Protein AF-A0AAP8N7U4-F1 (afdb_monomer_lite)

Foldseek 3Di:
DVLLLVLLVVLLVLLVVLLDPPDDQVSLVVSLVSLQVSLVVQQCCQQVDDDPPHRAAQAPCQVVFDKDQPDPDPPNIDGHGAGHRHCVSLQQHCVSAGSRHNVRSVSNNVSSVSSSVVVVVRVVVVVVVVD

Secondary structure (DSSP, 8-state):
-HHHHHHHHHHHHHHHHHT-TT--HHHHHHHHHHHHHHHHHHHHHHHH-EETTEESSSSHHHHS-EEEE-SSSTT-EEEEP----SHHHHT-STTT---SSHHHHHHHHHHHHHHHHHHHHHHHHHHHHH-

Structure (mmCIF, N/CA/C/O backbone):
data_AF-A0AAP8N7U4-F1
#
_entry.id   AF-A0AAP8N7U4-F1
#
loop_
_atom_site.group_PDB
_atom_site.id
_atom_site.type_symbol
_atom_site.label_atom_id
_atom_site.label_alt_id
_atom_site.label_comp_id
_atom_site.label_asym_id
_atom_site.label_entity_id
_atom_site.label_seq_id
_atom_site.pdbx_PDB_ins_code
_atom_site.Cartn_x
_atom_site.Cartn_y
_atom_site.Cartn_z
_atom_site.occupancy
_atom_site.B_iso_or_equiv
_atom_site.auth_seq_id
_atom_site.auth_comp_id
_atom_site.auth_asym_id
_atom_site.auth_atom_id
_atom_site.pdbx_PDB_model_num
ATOM 1 N N . LEU A 1 1 ? -6.052 6.215 4.551 1.00 89.06 1 LEU A N 1
ATOM 2 C CA . LEU A 1 1 ? -6.292 5.241 3.456 1.00 89.06 1 LEU A CA 1
ATOM 3 C C . LEU A 1 1 ? -6.605 5.880 2.105 1.00 89.06 1 LEU A C 1
ATOM 5 O O . LEU A 1 1 ? -6.191 5.303 1.112 1.00 89.06 1 LEU A O 1
ATOM 9 N N . ASN A 1 2 ? -7.302 7.026 2.024 1.00 92.50 2 ASN A N 1
ATOM 10 C CA . ASN A 1 2 ? -7.460 7.731 0.737 1.00 92.50 2 ASN A CA 1
ATOM 11 C C . ASN A 1 2 ? -6.094 8.122 0.148 1.00 92.50 2 ASN A C 1
ATOM 13 O O . ASN A 1 2 ? -5.807 7.743 -0.978 1.00 92.50 2 ASN A O 1
ATOM 17 N N . GLU A 1 3 ? -5.226 8.748 0.949 1.00 92.62 3 GLU A N 1
ATOM 18 C CA . GLU A 1 3 ? -3.849 9.085 0.544 1.00 92.62 3 GLU A CA 1
ATOM 19 C C . GLU A 1 3 ? -3.043 7.854 0.105 1.00 92.62 3 GLU A C 1
ATOM 21 O O . GLU A 1 3 ? -2.465 7.842 -0.974 1.00 92.62 3 GLU A O 1
ATOM 26 N N . THR A 1 4 ? -3.078 6.765 0.886 1.00 93.88 4 THR A N 1
ATOM 27 C CA . THR A 1 4 ? -2.439 5.489 0.517 1.00 93.88 4 THR A CA 1
ATOM 28 C C . THR A 1 4 ? -2.933 4.978 -0.836 1.00 93.88 4 THR A C 1
ATOM 30 O O . THR A 1 4 ? -2.131 4.555 -1.659 1.00 93.88 4 THR A O 1
ATOM 33 N N . HIS A 1 5 ? -4.243 5.035 -1.091 1.00 94.81 5 HIS A N 1
ATOM 34 C CA . HIS A 1 5 ? -4.814 4.621 -2.369 1.00 94.81 5 HIS A CA 1
ATOM 35 C C . HIS A 1 5 ? -4.320 5.508 -3.520 1.00 94.81 5 HIS A C 1
ATOM 37 O O . HIS A 1 5 ? -3.879 4.977 -4.533 1.00 94.81 5 HIS A O 1
ATOM 43 N N . SER A 1 6 ? -4.336 6.834 -3.358 1.00 96.69 6 SER A N 1
ATOM 44 C CA . SER A 1 6 ? -3.831 7.779 -4.364 1.00 96.69 6 SER A CA 1
ATOM 45 C C . SER A 1 6 ? -2.344 7.563 -4.667 1.00 96.69 6 SER A C 1
ATOM 47 O O . SER A 1 6 ? -1.961 7.507 -5.835 1.00 96.69 6 SER A O 1
ATOM 49 N N . ASN A 1 7 ? -1.517 7.353 -3.638 1.00 96.31 7 ASN A N 1
ATOM 50 C CA . ASN A 1 7 ? -0.093 7.060 -3.808 1.00 96.31 7 ASN A CA 1
ATOM 51 C C . ASN A 1 7 ? 0.129 5.747 -4.565 1.00 96.31 7 ASN A C 1
ATOM 53 O O . ASN A 1 7 ? 0.949 5.707 -5.475 1.00 96.31 7 ASN A O 1
ATOM 57 N N . LEU A 1 8 ? -0.636 4.693 -4.261 1.00 96.56 8 LEU A N 1
ATOM 58 C CA . LEU A 1 8 ? -0.539 3.423 -4.988 1.00 96.56 8 LEU A CA 1
ATOM 59 C C . LEU A 1 8 ? -0.969 3.550 -6.455 1.00 96.56 8 LEU A C 1
ATOM 61 O O . LEU A 1 8 ? -0.347 2.939 -7.322 1.00 96.56 8 LEU A O 1
ATOM 65 N N . GLN A 1 9 ? -1.991 4.358 -6.753 1.00 97.38 9 GLN A N 1
ATOM 66 C CA . GLN A 1 9 ? -2.370 4.652 -8.139 1.00 97.38 9 GLN A CA 1
ATOM 67 C C . GLN A 1 9 ? -1.236 5.374 -8.873 1.00 97.38 9 GLN A C 1
ATOM 69 O O . GLN A 1 9 ? -0.878 4.986 -9.983 1.00 97.38 9 GLN A O 1
ATOM 74 N N . ARG A 1 10 ? -0.590 6.353 -8.230 1.00 97.44 10 ARG A N 1
ATOM 75 C CA . ARG A 1 10 ? 0.58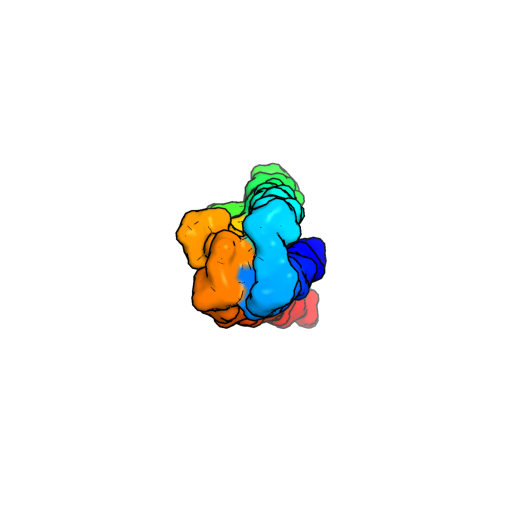0 7.027 -8.803 1.00 97.44 10 ARG A CA 1
ATOM 76 C C . ARG A 1 10 ? 1.758 6.069 -9.008 1.00 97.44 10 ARG A C 1
ATOM 78 O O . ARG A 1 10 ? 2.377 6.073 -10.067 1.00 97.44 10 ARG A O 1
ATOM 85 N N . MET A 1 11 ? 2.036 5.194 -8.043 1.00 96.69 11 MET A N 1
ATOM 86 C CA . MET A 1 11 ? 3.056 4.145 -8.171 1.00 96.69 11 MET A CA 1
ATOM 87 C C . MET A 1 11 ? 2.753 3.203 -9.346 1.00 96.69 11 MET A C 1
ATOM 89 O O . MET A 1 11 ? 3.663 2.803 -10.070 1.00 96.69 11 MET A O 1
ATOM 93 N N . ARG A 1 12 ? 1.474 2.887 -9.586 1.00 96.75 12 ARG A N 1
ATOM 94 C CA . ARG A 1 12 ? 1.027 2.106 -10.746 1.00 96.75 12 ARG A CA 1
ATOM 95 C C . ARG A 1 12 ? 1.268 2.840 -12.060 1.00 96.75 12 ARG A C 1
ATOM 97 O O . ARG A 1 12 ? 1.735 2.219 -13.011 1.00 96.75 12 ARG A O 1
ATOM 104 N N . GLU A 1 13 ? 0.995 4.141 -12.124 1.00 95.50 13 GLU A N 1
ATOM 105 C CA . GLU A 1 13 ? 1.325 4.957 -13.300 1.00 95.50 13 GLU A CA 1
ATOM 106 C C . GLU A 1 13 ? 2.825 4.920 -13.604 1.00 95.50 13 GLU A C 1
ATOM 108 O O . GLU A 1 13 ? 3.208 4.740 -14.758 1.00 95.50 13 GLU A O 1
ATOM 113 N N . LEU A 1 14 ? 3.674 5.020 -12.579 1.00 95.19 14 LEU A N 1
ATOM 114 C CA . LEU A 1 14 ? 5.127 4.909 -12.721 1.00 95.19 14 LEU A CA 1
ATOM 115 C C . LEU A 1 14 ? 5.562 3.523 -13.203 1.00 95.19 14 LEU A C 1
ATOM 117 O O . LEU A 1 14 ? 6.434 3.423 -14.062 1.00 95.19 14 LEU A O 1
ATOM 121 N N . ALA A 1 15 ? 4.933 2.454 -12.711 1.00 94.25 15 ALA A N 1
ATOM 122 C CA . ALA A 1 15 ? 5.202 1.102 -13.191 1.00 94.25 15 ALA A CA 1
ATOM 123 C C . ALA A 1 15 ? 4.810 0.928 -14.668 1.00 94.25 15 ALA A C 1
ATOM 125 O O . ALA A 1 15 ? 5.577 0.364 -15.444 1.00 94.25 15 ALA A O 1
ATOM 126 N N . VAL A 1 16 ? 3.668 1.484 -15.090 1.00 94.50 16 VAL A N 1
ATOM 127 C CA . VAL A 1 16 ? 3.260 1.518 -16.506 1.00 94.50 16 VAL A CA 1
ATOM 128 C C . VAL A 1 16 ? 4.247 2.333 -17.342 1.00 94.50 16 VAL A C 1
ATOM 130 O O . VAL A 1 16 ? 4.642 1.891 -18.418 1.00 94.50 16 VAL A O 1
ATOM 133 N N . GLN A 1 17 ? 4.693 3.490 -16.848 1.00 92.25 17 GLN A N 1
ATOM 134 C CA . GLN A 1 17 ? 5.710 4.290 -17.528 1.00 92.25 17 GLN A CA 1
ATOM 135 C C . GLN A 1 17 ? 7.009 3.501 -17.675 1.00 92.25 17 GLN A C 1
ATOM 137 O O . GLN A 1 17 ? 7.521 3.419 -18.785 1.00 92.25 17 GLN A O 1
ATOM 142 N N . GLY A 1 18 ? 7.497 2.861 -16.609 1.00 90.25 18 GLY A N 1
ATOM 143 C CA . GLY A 1 18 ? 8.700 2.026 -16.615 1.00 90.25 18 GLY A CA 1
ATOM 144 C C . GLY A 1 18 ? 8.575 0.768 -17.481 1.00 90.25 18 GLY A C 1
ATOM 145 O O . GLY A 1 18 ? 9.581 0.256 -17.970 1.00 90.25 18 GLY A O 1
ATOM 146 N N . ALA A 1 19 ? 7.362 0.284 -17.739 1.00 92.31 19 ALA A N 1
ATOM 147 C CA . ALA A 1 19 ? 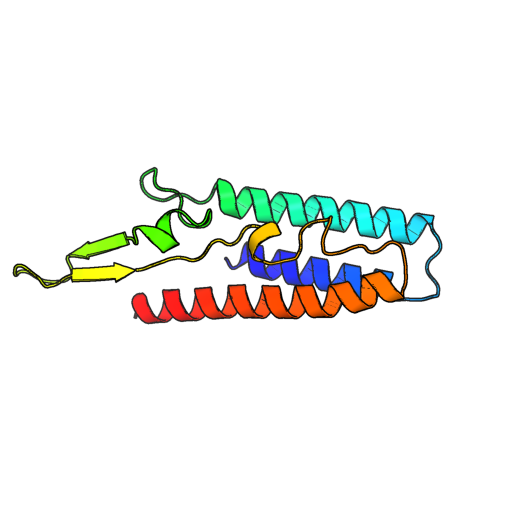7.117 -0.833 -18.646 1.00 92.31 19 ALA A CA 1
ATOM 148 C C . ALA A 1 19 ? 7.238 -0.447 -20.133 1.00 92.31 19 ALA A C 1
ATOM 150 O O . ALA A 1 19 ? 7.214 -1.327 -20.981 1.00 92.31 19 ALA A O 1
ATOM 151 N N . ASN A 1 20 ? 7.418 0.830 -20.485 1.00 88.38 20 ASN A N 1
ATOM 152 C CA . ASN A 1 20 ? 7.649 1.212 -21.879 1.00 88.38 20 ASN A CA 1
ATOM 153 C C . ASN A 1 20 ? 9.100 0.930 -22.316 1.00 88.38 20 ASN A C 1
ATOM 155 O O . ASN A 1 20 ? 10.062 1.296 -21.631 1.00 88.38 20 ASN A O 1
ATOM 159 N N . ASP A 1 21 ? 9.265 0.324 -23.496 1.00 79.62 21 ASP A N 1
ATOM 160 C CA . ASP A 1 21 ? 10.576 -0.041 -24.066 1.00 79.62 21 ASP A CA 1
ATOM 161 C C . ASP A 1 21 ? 11.379 1.146 -24.614 1.00 79.62 21 ASP A C 1
ATOM 163 O O . ASP A 1 21 ? 12.574 1.023 -24.866 1.00 79.62 21 ASP A O 1
ATOM 167 N N . THR A 1 22 ? 10.753 2.313 -24.769 1.00 83.62 22 THR A N 1
ATOM 168 C CA . THR A 1 22 ? 11.415 3.538 -25.241 1.00 83.62 22 THR A CA 1
ATOM 169 C C . THR A 1 22 ? 12.243 4.239 -24.167 1.00 83.62 22 THR A C 1
ATOM 171 O O . THR A 1 22 ? 12.990 5.158 -24.491 1.00 83.62 22 THR A O 1
ATOM 174 N N . ASN A 1 23 ? 12.101 3.846 -22.898 1.00 82.44 23 ASN A N 1
ATOM 175 C CA . ASN A 1 23 ? 12.829 4.467 -21.797 1.00 82.44 23 ASN A CA 1
ATOM 176 C C . ASN A 1 23 ? 14.301 4.071 -21.812 1.00 82.44 23 ASN A C 1
ATOM 178 O O . ASN A 1 23 ? 14.634 2.881 -21.849 1.00 82.44 23 ASN A O 1
ATOM 182 N N . VAL A 1 24 ? 15.177 5.058 -21.656 1.00 85.12 24 VAL A N 1
ATOM 183 C CA . VAL A 1 24 ? 16.595 4.802 -21.401 1.00 85.12 24 VAL A CA 1
ATOM 184 C C . VAL A 1 24 ? 16.845 4.576 -19.905 1.00 85.12 24 VAL A C 1
ATOM 186 O O . VAL A 1 24 ? 15.979 4.805 -19.059 1.00 85.12 24 VAL A O 1
ATOM 189 N N . ALA A 1 25 ? 18.046 4.113 -19.545 1.00 84.31 25 ALA A N 1
ATOM 190 C CA . ALA A 1 25 ? 18.391 3.786 -18.156 1.00 84.31 25 ALA A CA 1
ATOM 191 C C . ALA A 1 25 ? 18.190 4.965 -17.181 1.00 84.31 25 ALA A C 1
ATOM 193 O O . ALA A 1 25 ? 17.753 4.768 -16.045 1.00 84.31 25 ALA A O 1
ATOM 194 N N . ASN A 1 26 ? 18.457 6.193 -17.634 1.00 87.88 26 ASN A N 1
ATOM 195 C CA . ASN A 1 26 ? 18.246 7.399 -16.833 1.00 87.88 26 ASN A CA 1
ATOM 196 C C . ASN A 1 26 ? 16.761 7.628 -16.511 1.00 87.88 26 ASN A C 1
ATOM 198 O O . ASN A 1 26 ? 16.440 7.943 -15.367 1.00 87.88 26 ASN A O 1
ATOM 202 N N . ASP A 1 27 ? 15.858 7.397 -17.469 1.00 90.62 27 ASP A N 1
ATOM 203 C CA . ASP A 1 27 ? 14.412 7.561 -17.265 1.00 90.62 27 ASP A CA 1
ATOM 204 C C . ASP A 1 27 ? 13.903 6.549 -16.235 1.00 90.62 27 ASP A C 1
ATOM 206 O O . ASP A 1 27 ? 13.214 6.903 -15.281 1.00 90.62 27 ASP A O 1
ATOM 210 N N . ARG A 1 28 ? 14.331 5.286 -16.364 1.00 88.75 28 ARG A N 1
ATOM 211 C CA . ARG A 1 28 ? 13.994 4.219 -15.408 1.00 88.75 28 ARG A CA 1
ATOM 212 C C . ARG A 1 28 ? 14.527 4.505 -14.006 1.00 88.75 28 ARG A C 1
ATOM 214 O O . ARG A 1 28 ? 13.879 4.160 -13.020 1.00 88.75 28 ARG A O 1
ATOM 221 N N . THR A 1 29 ? 15.677 5.169 -13.909 1.00 91.44 29 THR A N 1
ATOM 222 C CA . THR A 1 29 ? 16.255 5.591 -12.626 1.00 91.44 29 THR A CA 1
ATOM 223 C C . THR A 1 29 ? 15.415 6.695 -11.988 1.00 91.44 29 THR A C 1
ATOM 225 O O . THR A 1 29 ? 15.074 6.592 -10.814 1.00 91.44 29 THR A O 1
ATOM 228 N N . ALA A 1 30 ? 15.011 7.712 -12.755 1.00 93.25 30 ALA A N 1
ATOM 229 C CA . ALA A 1 30 ? 14.131 8.773 -12.263 1.00 93.25 30 ALA A CA 1
ATOM 230 C C . ALA A 1 30 ? 12.771 8.221 -11.796 1.00 93.25 30 ALA A C 1
ATOM 232 O O . ALA A 1 30 ? 12.324 8.542 -10.697 1.00 93.25 30 ALA A O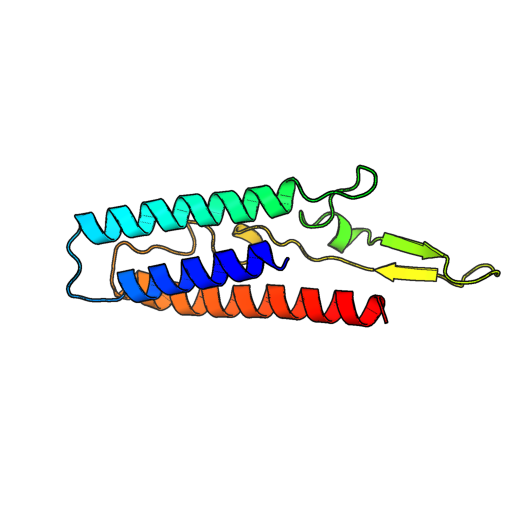 1
ATOM 233 N N . ILE A 1 31 ? 12.174 7.318 -12.580 1.00 93.75 31 ILE A N 1
ATOM 234 C CA . ILE A 1 31 ? 10.933 6.609 -12.236 1.00 93.75 31 ILE A CA 1
ATOM 235 C C . ILE A 1 31 ? 11.100 5.799 -10.940 1.00 93.75 31 ILE A C 1
ATOM 237 O O . ILE A 1 31 ? 10.242 5.846 -10.061 1.00 93.75 31 ILE A O 1
ATOM 241 N N . THR A 1 32 ? 12.213 5.073 -10.794 1.00 92.88 32 THR A N 1
ATOM 242 C CA . THR A 1 32 ? 12.496 4.271 -9.589 1.00 92.88 32 THR A CA 1
ATOM 243 C C . THR A 1 32 ? 12.700 5.151 -8.353 1.00 92.88 32 THR A C 1
ATOM 245 O O . THR A 1 32 ? 12.264 4.787 -7.258 1.00 92.88 32 THR A O 1
ATOM 248 N N . ASN A 1 33 ? 13.317 6.323 -8.511 1.00 94.88 33 ASN A N 1
ATOM 249 C CA . ASN A 1 33 ? 13.475 7.284 -7.422 1.00 94.88 33 ASN A CA 1
ATOM 250 C C . ASN A 1 33 ? 12.112 7.823 -6.967 1.00 94.88 33 ASN A C 1
ATOM 252 O O . ASN A 1 33 ? 11.816 7.775 -5.777 1.00 94.88 33 ASN A O 1
ATOM 256 N N . GLU A 1 34 ? 11.248 8.246 -7.898 1.00 95.88 34 GLU A N 1
ATOM 257 C CA . GLU A 1 34 ? 9.888 8.698 -7.558 1.00 95.88 34 GLU A CA 1
ATOM 258 C C . GLU A 1 34 ? 9.079 7.575 -6.885 1.00 95.88 34 GLU A C 1
ATOM 260 O O . GLU A 1 34 ? 8.427 7.801 -5.867 1.00 95.88 34 GLU A O 1
ATOM 265 N N . TYR A 1 35 ? 9.187 6.338 -7.381 1.00 96.12 35 TYR A N 1
ATOM 266 C CA . TYR A 1 35 ? 8.559 5.171 -6.755 1.00 96.12 35 TYR A CA 1
ATOM 267 C C . TYR A 1 35 ? 9.029 4.959 -5.307 1.00 96.12 35 TYR A C 1
ATOM 269 O O . TYR A 1 35 ? 8.222 4.656 -4.429 1.00 96.12 35 TYR A O 1
ATOM 277 N N . THR A 1 36 ? 10.326 5.131 -5.045 1.00 95.88 36 THR A N 1
ATOM 278 C CA . THR A 1 36 ? 10.918 4.953 -3.709 1.00 95.88 36 THR A CA 1
ATOM 279 C C . THR A 1 36 ? 10.416 6.006 -2.719 1.00 95.88 36 THR A C 1
ATOM 281 O O . THR A 1 36 ? 10.117 5.673 -1.569 1.00 95.88 36 THR A O 1
ATOM 284 N N . GLU A 1 37 ? 10.259 7.254 -3.162 1.00 96.69 37 GLU A N 1
ATOM 285 C CA . GLU A 1 37 ? 9.668 8.320 -2.345 1.00 96.69 37 GLU A CA 1
ATOM 286 C C . GLU A 1 37 ? 8.195 8.028 -2.031 1.00 96.69 37 GLU A C 1
ATOM 288 O O . GLU A 1 37 ? 7.770 8.128 -0.880 1.00 96.69 37 GLU A O 1
ATOM 293 N N . LEU A 1 38 ? 7.418 7.567 -3.018 1.00 96.88 38 LEU A N 1
ATOM 294 C CA . LEU A 1 38 ? 6.016 7.193 -2.805 1.00 96.88 38 LEU A CA 1
ATOM 295 C C . LEU A 1 38 ? 5.868 5.993 -1.863 1.00 96.88 38 LEU A C 1
ATOM 297 O O . LEU A 1 38 ? 5.009 6.009 -0.980 1.00 96.88 38 LEU A O 1
ATOM 301 N N . ALA A 1 39 ? 6.717 4.972 -1.998 1.00 95.81 39 ALA A N 1
ATOM 302 C CA . ALA A 1 39 ? 6.747 3.841 -1.072 1.00 95.81 39 ALA A CA 1
ATOM 303 C C . ALA A 1 39 ? 7.100 4.295 0.356 1.00 95.81 39 ALA A C 1
ATOM 305 O O . ALA A 1 39 ? 6.471 3.858 1.323 1.00 95.81 39 ALA A O 1
ATOM 306 N N . SER A 1 40 ? 8.055 5.219 0.494 1.00 96.44 40 SER A N 1
ATOM 307 C CA . SER A 1 40 ? 8.416 5.815 1.785 1.00 96.44 40 SER A CA 1
ATOM 308 C C . SER A 1 40 ? 7.260 6.609 2.389 1.00 96.44 40 SER A C 1
ATOM 310 O O . SER A 1 40 ? 7.004 6.498 3.588 1.00 96.44 40 SER A O 1
ATOM 312 N N . GLU A 1 41 ? 6.505 7.340 1.572 1.00 96.50 41 GLU A N 1
ATOM 313 C CA . GLU A 1 41 ? 5.326 8.079 2.017 1.00 96.50 41 GLU A CA 1
ATOM 314 C C . GLU A 1 41 ? 4.185 7.144 2.449 1.00 96.50 41 GLU A C 1
ATOM 316 O O . GLU A 1 41 ? 3.565 7.359 3.491 1.00 96.50 41 GLU A O 1
ATOM 321 N N . VAL A 1 42 ? 3.943 6.049 1.719 1.00 96.44 42 VAL A N 1
ATOM 322 C CA . VAL A 1 42 ? 2.994 5.001 2.138 1.00 96.44 42 VAL A CA 1
ATOM 323 C C . VAL A 1 42 ? 3.403 4.408 3.487 1.00 96.44 42 VAL A C 1
ATOM 325 O O . VAL A 1 42 ? 2.562 4.280 4.382 1.00 96.44 42 VAL A O 1
ATOM 328 N N . ASN A 1 43 ? 4.692 4.115 3.676 1.00 96.44 43 ASN A N 1
ATOM 329 C CA . ASN A 1 43 ? 5.208 3.646 4.959 1.00 96.44 43 ASN A CA 1
ATOM 330 C C . ASN A 1 43 ? 5.021 4.695 6.065 1.00 96.44 43 ASN A C 1
ATOM 332 O O . ASN A 1 43 ? 4.548 4.372 7.152 1.00 96.44 43 ASN A O 1
ATOM 336 N N . ARG A 1 44 ? 5.320 5.969 5.788 1.00 96.50 44 ARG A N 1
ATOM 337 C CA . ARG A 1 44 ? 5.127 7.066 6.742 1.00 96.50 44 ARG A CA 1
ATOM 338 C C . ARG A 1 44 ? 3.668 7.163 7.181 1.00 96.50 44 ARG A C 1
ATOM 340 O O . ARG A 1 44 ? 3.410 7.235 8.380 1.00 96.50 44 ARG A O 1
ATOM 347 N N . ILE A 1 45 ? 2.718 7.114 6.246 1.00 96.06 45 ILE A N 1
ATOM 348 C CA . ILE A 1 45 ? 1.281 7.125 6.552 1.00 96.06 45 ILE A CA 1
ATOM 349 C C . ILE A 1 45 ? 0.918 5.929 7.437 1.00 96.06 45 ILE A C 1
ATOM 351 O O . ILE A 1 45 ? 0.229 6.114 8.440 1.00 96.06 45 ILE A O 1
ATOM 355 N N . SER A 1 46 ? 1.398 4.729 7.106 1.00 95.88 46 SER A N 1
ATOM 356 C CA . SER A 1 46 ? 1.143 3.520 7.896 1.00 95.88 46 SER A CA 1
ATOM 357 C C . SER A 1 46 ? 1.618 3.671 9.350 1.00 95.88 46 SER A C 1
ATOM 359 O O . SER A 1 46 ? 0.844 3.498 10.292 1.00 95.88 46 SER A O 1
ATOM 361 N N . GLN A 1 47 ? 2.862 4.120 9.534 1.00 95.19 47 GLN A N 1
ATOM 362 C CA . GLN A 1 47 ? 3.513 4.207 10.844 1.00 95.19 47 GLN A CA 1
ATOM 363 C C . GLN A 1 47 ? 3.076 5.425 11.679 1.00 95.19 47 GLN A C 1
ATOM 365 O O . GLN A 1 47 ? 3.162 5.412 12.910 1.00 95.19 47 GLN A O 1
ATOM 370 N N . GLN A 1 48 ? 2.648 6.515 11.039 1.00 95.50 48 GLN A N 1
ATOM 371 C CA . GLN A 1 48 ? 2.303 7.763 11.730 1.00 95.50 48 GLN A CA 1
ATOM 372 C C . GLN A 1 48 ? 0.803 7.938 11.964 1.00 95.50 48 GLN A C 1
ATOM 374 O O . GLN A 1 48 ? 0.432 8.752 12.805 1.00 95.50 48 GLN A O 1
ATOM 379 N N . THR A 1 49 ? -0.061 7.177 11.285 1.00 96.0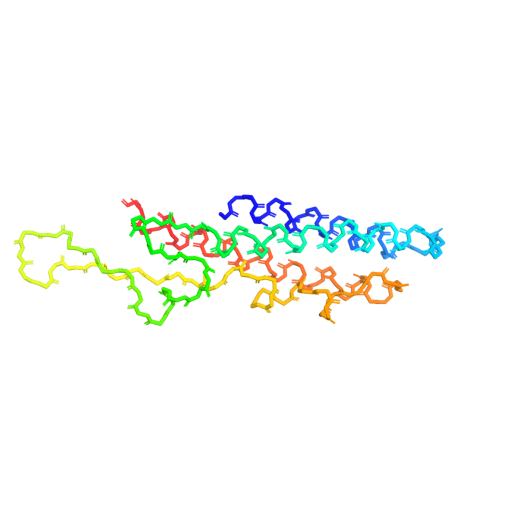0 49 THR A N 1
ATOM 380 C CA . THR A 1 49 ? -1.508 7.269 11.519 1.00 96.00 49 THR A CA 1
ATOM 381 C C . THR A 1 49 ? -1.860 6.707 12.893 1.00 96.00 49 THR A C 1
ATOM 383 O O . THR A 1 49 ? -1.762 5.502 13.140 1.00 96.00 49 THR A O 1
ATOM 386 N N . GLU A 1 50 ? -2.319 7.589 13.775 1.00 94.81 50 GLU A N 1
ATOM 387 C CA . GLU A 1 50 ? -2.722 7.244 15.131 1.00 94.81 50 GLU A CA 1
ATOM 388 C C . GLU A 1 50 ? -4.013 7.943 15.547 1.00 94.81 50 GLU A C 1
ATOM 390 O O . GLU A 1 50 ? -4.352 9.024 15.064 1.00 94.81 50 GLU A O 1
ATOM 395 N N . PHE A 1 51 ? -4.730 7.315 16.473 1.00 94.56 51 PHE A N 1
ATOM 396 C CA . PHE A 1 51 ? -5.868 7.913 17.154 1.00 94.56 51 PHE A CA 1
ATOM 397 C C . PHE A 1 51 ? -5.782 7.593 18.637 1.00 94.56 51 PHE A C 1
ATOM 399 O O . PHE A 1 51 ? -5.641 6.431 19.015 1.00 94.56 51 PHE A O 1
ATOM 406 N N . ASN A 1 52 ? -5.863 8.629 19.474 1.00 93.31 52 ASN A N 1
ATOM 407 C CA . ASN A 1 52 ? -5.700 8.502 20.921 1.00 93.31 52 ASN A CA 1
ATOM 408 C C . ASN A 1 52 ? -4.457 7.662 21.284 1.00 93.31 52 ASN A C 1
ATOM 410 O O . ASN A 1 52 ? -4.582 6.634 21.943 1.00 93.31 52 ASN A O 1
ATOM 414 N N . THR A 1 53 ? -3.301 8.066 20.735 1.00 92.00 53 THR A N 1
ATOM 415 C CA . THR A 1 53 ? -1.968 7.445 20.894 1.00 92.00 53 THR A CA 1
ATOM 416 C C . THR A 1 53 ? -1.827 5.986 20.440 1.00 92.00 53 THR A C 1
ATOM 418 O O . THR A 1 53 ? -0.758 5.396 20.588 1.00 92.00 53 THR A O 1
ATOM 421 N N . GLN A 1 54 ? -2.861 5.404 19.831 1.00 91.38 54 GLN A N 1
ATOM 422 C CA . GLN A 1 54 ? -2.823 4.054 19.276 1.00 91.38 54 GLN A CA 1
ATOM 423 C C . GLN A 1 54 ? -2.578 4.108 17.772 1.00 91.38 54 GLN A C 1
ATOM 425 O O . GLN A 1 54 ? -3.305 4.790 17.043 1.00 91.38 54 GLN A O 1
ATOM 430 N N . LYS A 1 55 ? -1.574 3.364 17.302 1.00 93.88 55 LYS A N 1
ATOM 431 C CA . LYS A 1 55 ? -1.324 3.169 15.872 1.00 93.88 55 LYS A CA 1
ATOM 432 C C . LYS A 1 55 ? -2.473 2.388 15.254 1.00 93.88 55 LYS A C 1
ATOM 434 O O . LYS A 1 55 ? -3.017 1.482 15.874 1.00 93.88 55 LYS A O 1
ATOM 439 N N . LEU A 1 56 ? -2.877 2.784 14.051 1.00 93.75 56 LEU A N 1
ATOM 440 C CA . LEU A 1 56 ? -4.051 2.198 13.400 1.00 93.75 56 LEU A CA 1
ATOM 441 C C . LEU A 1 56 ? -3.701 1.294 12.220 1.00 93.75 56 LEU A C 1
ATOM 443 O O . LEU A 1 56 ? -4.426 0.338 11.965 1.00 93.75 56 LEU A O 1
ATOM 447 N N . LEU A 1 57 ? -2.631 1.614 11.486 1.00 94.81 57 LEU A N 1
ATOM 448 C CA . LEU A 1 57 ? -2.340 1.036 10.169 1.00 94.81 57 LEU A CA 1
ATOM 449 C C . LEU A 1 57 ? -1.044 0.213 10.119 1.00 94.81 57 LEU A C 1
ATOM 451 O O . LEU A 1 57 ? -0.767 -0.397 9.094 1.00 94.81 57 LEU A O 1
ATOM 455 N N . ASP A 1 58 ? -0.290 0.140 11.215 1.00 93.06 58 ASP A N 1
ATOM 456 C CA . ASP A 1 58 ? 0.977 -0.605 11.321 1.00 93.06 58 ASP A CA 1
ATOM 457 C C . ASP A 1 58 ? 0.786 -2.122 11.540 1.00 93.06 58 ASP A C 1
ATOM 459 O O . ASP A 1 58 ? 1.747 -2.872 11.687 1.00 93.06 58 ASP A O 1
ATOM 463 N N . GLY A 1 59 ? -0.467 -2.586 11.600 1.00 92.75 59 GLY A N 1
ATOM 464 C CA . GLY A 1 59 ? -0.826 -3.985 11.834 1.00 92.75 59 GLY A CA 1
ATOM 465 C C . GLY A 1 59 ? -1.035 -4.378 13.296 1.00 92.75 59 GLY A C 1
ATOM 466 O O . GLY A 1 59 ? -1.570 -5.463 13.544 1.00 92.75 59 GLY A O 1
ATOM 467 N N . SER A 1 60 ? -0.712 -3.514 14.264 1.00 90.19 60 SER A N 1
ATOM 468 C CA . SER A 1 60 ? -0.950 -3.772 15.697 1.00 90.19 60 SER A CA 1
ATOM 469 C C . SER A 1 60 ? -2.423 -4.097 15.991 1.00 90.19 60 SER A C 1
ATOM 471 O O . SER A 1 60 ? -2.749 -5.051 16.708 1.00 90.19 60 SER A O 1
ATOM 473 N N . GLN A 1 61 ? -3.331 -3.391 15.317 1.00 91.69 61 GLN A N 1
ATOM 4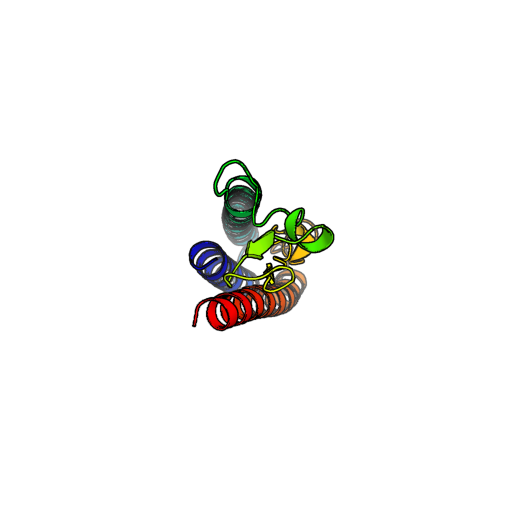74 C CA . GLN A 1 61 ? -4.777 -3.534 15.490 1.00 91.69 61 GLN A CA 1
ATOM 475 C C . GLN A 1 61 ? -5.375 -4.729 14.735 1.00 91.69 61 GLN A C 1
ATOM 477 O O . GLN A 1 61 ? -6.562 -5.019 14.890 1.00 91.69 61 GLN A O 1
ATOM 482 N N . ASN A 1 62 ? -4.587 -5.468 13.950 1.00 90.50 62 ASN A N 1
ATOM 483 C CA . ASN A 1 62 ? -5.049 -6.702 13.313 1.00 90.50 62 ASN A CA 1
ATOM 484 C C . ASN A 1 62 ? -5.091 -7.873 14.314 1.00 90.50 62 ASN A C 1
ATOM 486 O O . ASN A 1 62 ? -5.966 -8.745 14.258 1.00 90.50 62 ASN A O 1
ATOM 490 N N . VAL A 1 63 ? -4.151 -7.877 15.264 1.00 82.56 63 VAL A N 1
ATOM 491 C CA . VAL A 1 63 ? -4.036 -8.918 16.292 1.00 82.56 63 VAL A CA 1
ATOM 492 C C . VAL A 1 63 ? -5.044 -8.653 17.406 1.00 82.56 63 VAL A C 1
ATOM 494 O O . VAL A 1 63 ? -5.960 -9.457 17.607 1.00 82.56 63 VAL A O 1
ATOM 497 N N . THR A 1 64 ? -4.917 -7.498 18.062 1.00 83.81 64 THR A N 1
ATOM 498 C CA . THR A 1 64 ? -5.709 -7.129 19.244 1.00 83.81 64 THR A CA 1
ATOM 499 C C . THR A 1 64 ? -7.122 -6.680 18.876 1.00 83.81 64 THR A C 1
ATOM 501 O O . THR A 1 64 ? -8.087 -7.063 19.534 1.00 83.81 64 THR A O 1
ATOM 504 N N . GLY A 1 65 ? -7.263 -5.911 17.791 1.00 88.44 65 GLY A N 1
ATOM 505 C CA . GLY A 1 65 ? -8.504 -5.208 17.469 1.00 88.44 65 GLY A CA 1
ATOM 506 C C . GLY A 1 65 ? -8.800 -4.043 18.421 1.00 88.44 65 GLY A C 1
ATOM 507 O O . GLY A 1 65 ? -8.296 -3.964 19.538 1.00 88.44 65 GLY A O 1
ATOM 508 N N . LEU A 1 66 ? -9.645 -3.124 17.966 1.00 91.25 66 LEU A N 1
ATOM 509 C CA . LEU A 1 66 ? -10.224 -2.037 18.748 1.00 91.25 66 LEU A CA 1
ATOM 510 C C . LEU A 1 66 ? -11.634 -2.437 19.159 1.00 91.25 66 LEU A C 1
ATOM 512 O O . LEU A 1 66 ? -12.471 -2.690 18.297 1.00 91.25 66 LEU A O 1
ATOM 516 N N . THR A 1 67 ? -11.902 -2.504 20.460 1.00 92.69 67 THR A N 1
ATOM 517 C CA . THR A 1 67 ? -13.233 -2.856 20.967 1.00 92.69 67 THR A CA 1
ATOM 518 C C . THR A 1 67 ? -13.965 -1.608 21.434 1.00 92.69 67 THR A C 1
ATOM 520 O O . THR A 1 67 ? -13.468 -0.867 22.278 1.00 92.69 67 THR A O 1
ATOM 523 N N . PHE A 1 68 ? -15.161 -1.402 20.898 1.00 92.31 68 PHE A N 1
ATOM 524 C CA . PHE A 1 68 ? -16.040 -0.286 21.209 1.00 92.31 68 PHE A CA 1
ATOM 525 C C . PHE A 1 68 ? -17.276 -0.807 21.936 1.00 92.31 68 PHE A C 1
ATOM 527 O O . PHE A 1 68 ? -17.927 -1.734 21.459 1.00 92.31 68 PHE A O 1
ATOM 534 N N . GLN A 1 69 ? -17.614 -0.218 23.081 1.00 93.75 69 GLN A N 1
ATOM 535 C CA . GLN A 1 69 ? -18.888 -0.477 23.750 1.00 93.75 69 GLN A CA 1
ATOM 536 C C . GLN A 1 69 ? -19.971 0.347 23.048 1.00 93.75 69 GLN A C 1
ATOM 538 O O . GLN A 1 69 ? -19.926 1.575 23.076 1.00 93.75 69 GLN A O 1
ATOM 543 N N . ILE A 1 70 ? -20.923 -0.328 22.408 1.00 94.12 70 ILE A N 1
ATOM 544 C CA . ILE A 1 70 ? -21.952 0.308 21.567 1.00 94.12 70 ILE A CA 1
ATOM 545 C C . ILE A 1 70 ? -23.354 0.251 22.184 1.00 94.12 70 ILE A C 1
ATOM 547 O O . ILE A 1 70 ? -24.293 0.816 21.630 1.00 94.12 70 ILE A O 1
ATOM 551 N N . GLY A 1 71 ? -23.514 -0.414 23.330 1.00 94.25 71 GLY A N 1
ATOM 552 C CA . GLY A 1 71 ? -24.787 -0.500 24.042 1.00 94.25 71 GLY A CA 1
ATOM 553 C C . GLY A 1 71 ? -24.670 -0.251 25.544 1.00 94.25 71 GLY A C 1
ATOM 554 O O . GLY A 1 71 ? -23.576 -0.181 26.104 1.00 94.25 71 GLY A O 1
ATOM 555 N N . ALA A 1 72 ? -25.818 -0.110 26.205 1.00 93.94 72 ALA A N 1
ATOM 556 C CA . ALA A 1 72 ? -25.901 0.202 27.632 1.00 93.94 72 ALA A CA 1
ATOM 557 C C . ALA A 1 72 ? -25.556 -0.989 28.546 1.00 93.94 72 ALA A C 1
ATOM 559 O O . ALA A 1 72 ? -25.210 -0.786 29.707 1.00 93.94 72 ALA A O 1
ATOM 560 N N . ASN A 1 73 ? -25.648 -2.221 28.035 1.00 95.00 73 ASN A N 1
ATOM 561 C CA . ASN A 1 73 ? -25.487 -3.443 28.821 1.00 95.00 73 ASN A CA 1
ATOM 562 C C . ASN A 1 73 ? -24.151 -4.146 28.548 1.00 95.00 73 ASN A C 1
ATOM 564 O O . ASN A 1 73 ? -23.538 -4.002 27.486 1.00 95.00 73 ASN A O 1
ATOM 568 N N . THR A 1 74 ? -23.720 -4.975 29.499 1.00 91.06 74 THR A N 1
ATOM 569 C CA . THR A 1 74 ? -22.519 -5.806 29.362 1.00 91.06 74 THR A CA 1
ATOM 570 C C . THR A 1 74 ? -22.619 -6.740 28.151 1.00 91.06 74 THR A C 1
ATOM 572 O O . THR A 1 74 ? -23.660 -7.335 27.881 1.00 91.06 74 THR A O 1
ATOM 575 N N . GLY A 1 75 ? -21.524 -6.847 27.392 1.00 90.00 75 GLY A N 1
ATOM 576 C CA . GLY A 1 75 ? -21.445 -7.678 26.184 1.00 90.00 75 GLY A CA 1
ATOM 577 C C . GLY A 1 75 ? -21.930 -7.009 24.892 1.00 90.00 75 GLY A C 1
ATOM 578 O O . GLY A 1 75 ? -21.796 -7.600 23.826 1.00 90.00 75 GLY A O 1
ATOM 579 N N . GLN A 1 76 ? -22.450 -5.780 24.949 1.00 94.06 76 GLN A N 1
ATOM 580 C CA . GLN A 1 76 ? -22.828 -5.013 23.756 1.00 94.06 76 GLN A CA 1
ATOM 581 C C . GLN A 1 76 ? -21.627 -4.250 23.182 1.00 94.06 76 GLN A C 1
ATOM 583 O O . GLN A 1 76 ? -21.549 -3.021 23.276 1.00 94.06 76 GLN A O 1
ATOM 588 N N . SER A 1 77 ? -20.684 -4.989 22.597 1.00 93.56 77 SER A N 1
ATOM 589 C CA . SER A 1 77 ? -19.463 -4.436 22.014 1.00 93.56 77 SER A CA 1
ATOM 590 C C . SER A 1 77 ? -19.267 -4.810 20.543 1.00 93.56 77 SER A C 1
ATOM 592 O O . SER A 1 77 ? -19.768 -5.821 20.054 1.00 93.56 77 SER A O 1
ATOM 594 N N . LEU A 1 78 ? -18.513 -3.967 19.842 1.00 91.88 78 LEU A N 1
ATOM 595 C CA . LEU A 1 78 ? -18.056 -4.164 18.473 1.00 91.88 78 LEU A CA 1
ATOM 596 C C . LEU A 1 78 ? -16.530 -4.180 18.462 1.00 91.88 78 LEU A C 1
ATOM 598 O O . LEU A 1 78 ? -15.903 -3.214 18.893 1.00 91.88 78 LEU A O 1
ATOM 602 N N . THR A 1 79 ? -15.926 -5.247 17.942 1.00 92.50 79 THR A N 1
ATOM 603 C CA . THR A 1 79 ? -14.474 -5.316 17.745 1.00 92.50 79 THR A CA 1
ATOM 604 C C . THR A 1 79 ? -14.128 -5.075 16.282 1.00 92.50 79 THR A C 1
ATOM 606 O O . THR A 1 79 ? -14.477 -5.863 15.405 1.00 92.50 79 THR A O 1
ATOM 609 N N . LEU A 1 80 ? -13.384 -4.003 16.026 1.00 92.69 80 LEU A N 1
ATOM 610 C CA . LEU A 1 80 ? -12.857 -3.637 14.722 1.00 92.69 80 LEU A CA 1
ATOM 611 C C . LEU A 1 80 ? -11.388 -4.046 14.618 1.00 92.69 80 LEU A C 1
ATOM 613 O O . LEU A 1 80 ? -10.555 -3.604 15.403 1.00 92.69 80 LEU A O 1
ATOM 617 N N . LYS A 1 81 ? -11.045 -4.844 13.612 1.00 93.62 81 LYS A N 1
ATOM 618 C CA . LYS A 1 81 ? -9.648 -5.144 13.272 1.00 93.62 81 LYS A CA 1
ATOM 619 C C . LYS A 1 81 ? -9.233 -4.340 12.061 1.00 93.62 81 LYS A C 1
ATOM 621 O O . LYS A 1 81 ? -10.013 -4.273 11.115 1.00 93.62 81 LYS A O 1
ATOM 626 N N . ILE A 1 82 ? -8.019 -3.804 12.069 1.00 94.00 82 ILE A N 1
ATOM 627 C CA . ILE A 1 82 ? -7.466 -3.046 10.944 1.00 94.00 82 ILE A CA 1
ATOM 628 C C . ILE A 1 82 ? -6.178 -3.728 10.495 1.00 94.00 82 ILE A C 1
ATOM 630 O O . ILE A 1 82 ? -5.281 -3.954 11.306 1.00 94.00 82 ILE A O 1
ATOM 634 N N . GLY A 1 83 ? -6.128 -4.113 9.219 1.00 93.75 83 GLY A N 1
ATOM 635 C CA . GLY A 1 83 ? -4.940 -4.714 8.616 1.00 93.75 83 GLY A CA 1
ATOM 636 C C . GLY A 1 83 ? -3.777 -3.726 8.497 1.00 93.75 83 GLY A C 1
ATOM 637 O O . GLY A 1 83 ? -3.985 -2.514 8.443 1.00 93.75 83 GLY A O 1
ATOM 638 N N . ALA A 1 84 ? -2.557 -4.258 8.421 1.00 94.94 84 ALA A N 1
ATOM 639 C CA . ALA A 1 84 ? -1.375 -3.459 8.119 1.00 94.94 84 ALA A CA 1
ATOM 640 C C . ALA A 1 84 ? -1.452 -2.885 6.692 1.00 94.94 84 ALA A C 1
ATOM 642 O O . ALA A 1 84 ? -1.927 -3.567 5.779 1.00 94.94 84 ALA A O 1
ATOM 643 N N . MET A 1 85 ? -1.015 -1.638 6.511 1.00 95.56 85 MET A N 1
ATOM 644 C CA . MET A 1 85 ? -1.073 -0.906 5.235 1.00 95.56 85 MET A CA 1
ATOM 645 C C . MET A 1 85 ? 0.287 -0.310 4.848 1.00 95.56 85 MET A C 1
ATOM 647 O O . MET A 1 85 ? 0.356 0.694 4.138 1.00 95.56 85 MET A O 1
ATOM 651 N N . ASP A 1 86 ? 1.369 -0.914 5.337 1.00 95.06 86 ASP A N 1
ATOM 652 C CA . ASP A 1 86 ? 2.740 -0.588 4.955 1.00 95.06 86 ASP A CA 1
ATOM 653 C C . ASP A 1 86 ? 3.129 -1.248 3.610 1.00 95.06 86 ASP A C 1
ATOM 655 O O . ASP A 1 86 ? 2.494 -2.215 3.177 1.00 95.06 86 ASP A O 1
ATOM 659 N N . PRO A 1 87 ? 4.176 -0.753 2.923 1.00 94.62 87 PRO A N 1
ATOM 660 C CA . PRO A 1 87 ? 4.586 -1.291 1.626 1.00 94.62 87 PRO A CA 1
ATOM 661 C C . PRO A 1 87 ? 4.938 -2.781 1.649 1.00 94.62 87 PRO A C 1
ATOM 663 O O . PRO A 1 87 ? 4.650 -3.484 0.680 1.00 94.62 87 PRO A O 1
ATOM 666 N N . THR A 1 88 ? 5.520 -3.279 2.741 1.00 94.62 88 THR A N 1
ATOM 667 C CA . THR A 1 88 ? 5.952 -4.675 2.864 1.00 94.62 88 THR A CA 1
ATOM 668 C C . THR A 1 88 ? 4.742 -5.607 2.918 1.00 94.62 88 THR A C 1
ATOM 670 O O . THR A 1 88 ? 4.668 -6.581 2.170 1.00 94.62 88 THR A O 1
ATOM 673 N N . THR A 1 89 ? 3.740 -5.295 3.745 1.00 94.06 89 THR A N 1
ATOM 674 C CA . THR A 1 89 ? 2.510 -6.106 3.856 1.00 94.06 89 THR A CA 1
ATOM 675 C C . THR A 1 89 ? 1.601 -5.988 2.632 1.00 94.06 89 THR A C 1
ATOM 677 O O . THR A 1 89 ? 0.911 -6.946 2.246 1.00 94.06 89 THR A O 1
ATOM 680 N N . LEU A 1 90 ? 1.631 -4.835 1.964 1.00 94.62 90 LEU A N 1
ATOM 681 C CA . LEU A 1 90 ? 0.959 -4.634 0.686 1.00 94.62 90 LEU A CA 1
ATOM 682 C C . LEU A 1 90 ? 1.673 -5.338 -0.481 1.00 94.62 90 LEU A C 1
ATOM 684 O O . LEU A 1 90 ? 1.003 -5.663 -1.461 1.00 94.62 90 LEU A O 1
ATOM 688 N N . GLY A 1 91 ? 2.964 -5.667 -0.346 1.00 94.25 91 GLY A N 1
ATOM 689 C CA . GLY A 1 91 ? 3.773 -6.336 -1.372 1.00 94.25 91 GLY A CA 1
ATOM 690 C C . GLY A 1 91 ? 4.299 -5.386 -2.450 1.00 94.25 91 GLY A C 1
ATOM 691 O O . GLY A 1 91 ? 4.469 -5.787 -3.598 1.00 94.25 91 GLY A O 1
ATOM 692 N N . VAL A 1 92 ? 4.498 -4.118 -2.092 1.00 94.50 92 VAL A N 1
ATOM 693 C CA . VAL A 1 92 ? 4.882 -3.019 -2.994 1.00 94.50 92 VAL A CA 1
ATOM 694 C C . VAL A 1 92 ? 6.131 -2.282 -2.510 1.00 94.50 92 VAL A C 1
ATOM 696 O O . VAL A 1 92 ? 6.411 -1.167 -2.948 1.00 94.50 92 VAL A O 1
ATOM 699 N N . ASP A 1 93 ? 6.892 -2.878 -1.594 1.00 92.62 93 ASP A N 1
ATOM 700 C CA . ASP A 1 93 ? 8.200 -2.344 -1.234 1.00 92.62 93 ASP A CA 1
ATOM 701 C C . ASP A 1 93 ? 9.169 -2.366 -2.437 1.00 92.62 93 ASP A C 1
ATOM 703 O O . ASP A 1 93 ? 8.925 -2.992 -3.473 1.00 92.62 93 ASP A O 1
ATOM 707 N N . THR A 1 94 ? 10.292 -1.664 -2.302 1.00 87.88 94 THR A N 1
ATOM 708 C CA . THR A 1 94 ? 11.309 -1.539 -3.359 1.00 87.88 94 THR A CA 1
ATOM 709 C C . THR A 1 94 ? 12.081 -2.837 -3.630 1.00 87.88 94 THR A C 1
ATOM 711 O O . THR A 1 94 ? 12.853 -2.913 -4.588 1.00 87.88 94 THR A O 1
ATOM 714 N N . THR A 1 95 ? 11.893 -3.873 -2.807 1.00 87.88 95 THR A N 1
ATOM 715 C CA . THR A 1 95 ? 12.468 -5.206 -3.026 1.00 87.88 95 THR A CA 1
ATOM 716 C C . THR A 1 95 ? 11.546 -6.086 -3.869 1.00 87.88 95 THR A C 1
ATOM 718 O O . THR A 1 95 ? 12.036 -6.847 -4.706 1.00 87.88 95 THR A O 1
ATOM 721 N N . ALA A 1 96 ? 10.230 -5.938 -3.688 1.00 87.25 96 ALA A N 1
ATOM 722 C CA . ALA A 1 96 ? 9.180 -6.650 -4.400 1.00 87.25 96 ALA A CA 1
ATOM 723 C C . ALA A 1 96 ? 8.902 -6.042 -5.780 1.00 87.25 96 ALA A C 1
ATOM 725 O O . ALA A 1 96 ? 8.702 -6.777 -6.748 1.00 87.25 96 ALA A O 1
ATOM 726 N N . VAL A 1 97 ? 8.922 -4.711 -5.890 1.00 90.44 97 VAL A N 1
ATOM 727 C CA . VAL A 1 97 ? 8.665 -3.993 -7.144 1.00 90.44 97 VAL A CA 1
ATOM 728 C C . VAL A 1 97 ? 9.929 -3.278 -7.603 1.00 90.44 97 VAL A C 1
ATOM 730 O O . VAL A 1 97 ? 10.408 -2.346 -6.961 1.00 90.44 97 VAL A O 1
ATOM 733 N N . LYS A 1 98 ? 10.445 -3.699 -8.760 1.00 91.25 98 LYS A N 1
ATOM 734 C CA . LYS A 1 98 ? 11.581 -3.068 -9.441 1.00 91.25 98 LYS A CA 1
ATOM 735 C C . LYS A 1 98 ? 11.132 -2.508 -10.784 1.00 91.25 98 LYS A C 1
ATOM 737 O O . LYS A 1 98 ? 10.401 -3.173 -11.509 1.00 91.25 98 LYS A O 1
ATOM 742 N N . LEU A 1 99 ? 11.593 -1.306 -11.126 1.00 89.62 99 LEU A N 1
ATOM 743 C CA . LEU A 1 99 ? 11.234 -0.609 -12.372 1.00 89.62 99 LEU A CA 1
ATOM 744 C C . LEU A 1 99 ? 12.432 -0.462 -13.336 1.00 89.62 99 LEU A C 1
ATOM 746 O O . LEU A 1 99 ? 12.404 0.308 -14.297 1.00 89.62 99 LEU A O 1
ATOM 750 N N . ASP A 1 100 ? 13.486 -1.241 -13.098 1.00 87.56 100 ASP A N 1
ATOM 751 C CA . ASP A 1 100 ? 14.753 -1.252 -13.838 1.00 87.56 100 ASP A CA 1
ATOM 752 C C . ASP A 1 100 ? 14.662 -1.917 -15.222 1.00 87.56 100 ASP A C 1
ATOM 754 O O . ASP A 1 100 ? 15.427 -1.578 -16.123 1.00 87.56 100 ASP A O 1
ATOM 758 N N . THR A 1 101 ? 13.705 -2.821 -15.431 1.00 89.50 101 THR A N 1
ATOM 759 C CA . THR A 1 101 ? 13.467 -3.503 -16.713 1.00 89.50 101 THR A CA 1
ATOM 760 C C . THR A 1 101 ? 11.982 -3.532 -17.065 1.00 89.50 101 THR A C 1
ATOM 762 O O . THR A 1 101 ? 11.127 -3.411 -16.188 1.00 89.50 101 THR A O 1
ATOM 765 N N . ASN A 1 102 ? 11.662 -3.697 -18.355 1.00 90.81 102 ASN A N 1
ATOM 766 C CA . ASN A 1 102 ? 10.279 -3.838 -18.825 1.00 90.81 102 ASN A CA 1
ATOM 767 C C . ASN A 1 102 ? 9.557 -4.978 -18.087 1.00 90.81 102 ASN A C 1
ATOM 769 O O . ASN A 1 102 ? 8.465 -4.783 -17.553 1.00 90.81 102 ASN A O 1
ATOM 773 N N . ALA A 1 103 ? 10.201 -6.146 -18.012 1.00 91.25 103 ALA A N 1
ATOM 774 C CA . ALA A 1 103 ? 9.632 -7.331 -17.383 1.00 91.25 103 ALA A CA 1
ATOM 775 C C . ALA A 1 103 ? 9.332 -7.099 -15.893 1.00 91.25 103 ALA A C 1
ATOM 777 O O . ALA A 1 103 ? 8.238 -7.423 -15.428 1.00 91.25 103 ALA A O 1
ATOM 778 N N . ASN A 1 104 ? 10.266 -6.480 -15.160 1.00 92.31 104 ASN A N 1
ATOM 779 C CA . ASN A 1 104 ? 10.075 -6.187 -13.740 1.00 92.31 104 ASN A CA 1
ATOM 780 C C . ASN A 1 104 ? 8.979 -5.137 -13.520 1.00 92.31 104 ASN A C 1
ATOM 782 O O . ASN A 1 104 ? 8.119 -5.325 -12.660 1.00 92.31 104 ASN A O 1
ATOM 786 N N . ALA A 1 105 ? 8.950 -4.080 -14.337 1.00 92.31 105 ALA A N 1
ATOM 787 C CA . ALA A 1 105 ? 7.916 -3.054 -14.259 1.00 92.31 105 ALA A CA 1
ATOM 788 C C . ALA A 1 105 ? 6.519 -3.631 -14.546 1.00 92.31 105 ALA A C 1
ATOM 790 O O . ALA A 1 105 ? 5.572 -3.348 -13.814 1.00 92.31 105 ALA A O 1
ATOM 791 N N . THR A 1 106 ? 6.407 -4.521 -15.537 1.00 92.69 106 THR A N 1
ATOM 792 C CA . THR A 1 106 ? 5.161 -5.230 -15.860 1.00 92.69 106 THR A CA 1
ATOM 793 C C . THR A 1 106 ? 4.688 -6.113 -14.703 1.00 92.69 106 THR A C 1
ATOM 795 O O . THR A 1 106 ? 3.507 -6.091 -14.356 1.00 92.69 106 THR A O 1
ATOM 798 N N . ALA A 1 107 ? 5.598 -6.846 -14.052 1.00 93.81 107 ALA A N 1
ATOM 799 C CA . ALA A 1 107 ? 5.272 -7.613 -12.848 1.00 93.81 107 ALA A CA 1
ATOM 800 C C . ALA A 1 107 ? 4.835 -6.700 -11.684 1.00 93.81 107 ALA A C 1
ATOM 802 O O . ALA A 1 107 ? 3.891 -7.019 -10.958 1.00 93.81 107 ALA A O 1
ATOM 803 N N . GLY A 1 108 ? 5.473 -5.533 -11.551 1.00 94.12 108 GLY A N 1
ATOM 804 C CA . GLY A 1 108 ? 5.133 -4.510 -10.565 1.00 94.12 108 GLY A CA 1
ATOM 805 C C . GLY A 1 108 ? 3.695 -3.999 -10.677 1.00 94.12 108 GLY A C 1
ATOM 806 O O . GLY A 1 108 ? 3.041 -3.812 -9.654 1.00 94.12 108 GLY A O 1
ATOM 807 N N . ILE A 1 109 ? 3.162 -3.847 -11.896 1.00 95.56 109 ILE A N 1
ATOM 808 C CA . ILE A 1 109 ? 1.768 -3.417 -12.123 1.00 95.56 109 ILE A CA 1
ATOM 809 C C . ILE A 1 109 ? 0.781 -4.370 -11.432 1.00 95.56 109 ILE A C 1
ATOM 811 O O . ILE A 1 109 ? -0.123 -3.914 -10.736 1.00 95.56 109 ILE A O 1
ATOM 815 N N . ALA A 1 110 ? 0.976 -5.687 -11.561 1.00 95.19 110 ALA A N 1
ATOM 816 C CA . ALA A 1 110 ? 0.085 -6.680 -10.957 1.00 95.19 110 ALA A CA 1
ATOM 817 C C . ALA A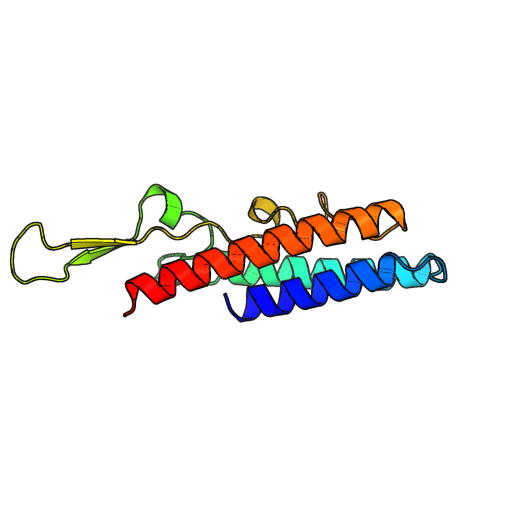 1 110 ? 0.135 -6.667 -9.416 1.00 95.19 110 ALA A C 1
ATOM 819 O O . ALA A 1 110 ? -0.893 -6.826 -8.745 1.00 95.19 110 ALA A O 1
ATOM 820 N N . LEU A 1 111 ? 1.324 -6.447 -8.843 1.00 95.75 111 LEU A N 1
ATOM 821 C CA . LEU A 1 111 ? 1.494 -6.280 -7.397 1.00 95.75 111 LEU A CA 1
ATOM 822 C C . LEU A 1 111 ? 0.783 -5.014 -6.899 1.00 95.75 111 LEU A C 1
ATOM 824 O O . LEU A 1 111 ? 0.068 -5.060 -5.896 1.00 95.75 111 LEU A O 1
ATOM 828 N N . LEU A 1 112 ? 0.901 -3.911 -7.640 1.00 96.75 112 LEU A N 1
ATOM 829 C CA . LEU A 1 112 ? 0.234 -2.647 -7.328 1.00 96.75 112 LEU A CA 1
ATOM 830 C C . LEU A 1 112 ? -1.292 -2.761 -7.429 1.00 96.75 112 LEU A C 1
ATOM 832 O O . LEU A 1 112 ? -1.987 -2.301 -6.527 1.00 96.75 112 LEU A O 1
ATOM 836 N N . ASP A 1 113 ? -1.823 -3.443 -8.446 1.00 97.06 113 ASP A N 1
ATOM 837 C CA . ASP A 1 113 ? -3.264 -3.716 -8.572 1.00 97.06 113 ASP A CA 1
ATOM 838 C C . ASP A 1 113 ? -3.796 -4.533 -7.382 1.00 97.06 113 ASP A C 1
ATOM 840 O O . ASP A 1 113 ? -4.861 -4.242 -6.817 1.00 97.06 113 ASP A O 1
ATOM 844 N N . THR A 1 114 ? -3.015 -5.516 -6.930 1.00 96.69 114 THR A N 1
ATOM 845 C CA . THR A 1 114 ? -3.332 -6.299 -5.731 1.00 96.69 114 THR A CA 1
ATOM 846 C C . THR A 1 114 ? -3.340 -5.418 -4.478 1.00 96.69 114 THR A C 1
ATOM 848 O O . THR A 1 114 ? -4.276 -5.494 -3.676 1.00 96.69 114 THR A O 1
ATOM 851 N N . ALA A 1 115 ? -2.342 -4.549 -4.305 1.00 96.88 115 ALA A N 1
ATOM 852 C CA . ALA A 1 115 ? -2.267 -3.627 -3.172 1.00 96.88 115 ALA A CA 1
ATOM 853 C C . ALA A 1 115 ? -3.422 -2.611 -3.162 1.00 96.88 115 ALA A C 1
ATOM 855 O O . ALA A 1 115 ? -4.058 -2.409 -2.126 1.00 96.88 115 ALA A O 1
ATOM 856 N N . ILE A 1 116 ? -3.755 -2.025 -4.316 1.00 97.12 116 ILE A N 1
ATOM 857 C CA . ILE A 1 116 ? -4.892 -1.109 -4.489 1.00 97.12 116 ILE A CA 1
ATOM 858 C C . ILE A 1 116 ? -6.199 -1.796 -4.082 1.00 97.12 116 ILE A C 1
ATOM 860 O O . ILE A 1 116 ? -7.021 -1.207 -3.369 1.00 97.12 116 ILE A O 1
ATOM 864 N N . THR A 1 117 ? -6.382 -3.053 -4.493 1.00 96.69 117 THR A N 1
ATOM 865 C CA . THR A 1 117 ? -7.560 -3.853 -4.137 1.00 96.69 117 THR A CA 1
ATOM 866 C C . THR A 1 117 ? -7.623 -4.110 -2.631 1.00 96.69 117 THR A C 1
ATOM 868 O O . THR A 1 117 ? -8.675 -3.897 -2.027 1.00 96.69 117 THR A O 1
ATOM 871 N N . LYS A 1 118 ? -6.501 -4.476 -1.993 1.00 96.19 118 LYS A N 1
ATOM 872 C CA . LYS A 1 118 ? -6.416 -4.662 -0.531 1.00 96.19 118 LYS A CA 1
ATOM 873 C C . LYS A 1 118 ? -6.791 -3.390 0.237 1.00 96.19 118 LYS A C 1
ATOM 875 O O . LYS A 1 118 ? -7.643 -3.440 1.121 1.00 96.19 118 LYS A O 1
ATOM 880 N N . VAL A 1 119 ? -6.216 -2.241 -0.131 1.00 96.19 119 VAL A N 1
ATOM 881 C CA . VAL A 1 119 ? -6.528 -0.949 0.509 1.00 96.19 119 VAL A CA 1
ATOM 882 C C . VAL A 1 119 ? -8.002 -0.585 0.321 1.00 96.19 119 VAL A C 1
ATOM 884 O O . VAL A 1 119 ? -8.650 -0.093 1.246 1.00 96.19 119 VAL A O 1
ATOM 887 N N . SER A 1 120 ? -8.559 -0.839 -0.864 1.00 96.12 120 SER A N 1
ATOM 888 C CA . SER A 1 120 ? -9.973 -0.567 -1.150 1.00 96.12 120 SER A CA 1
ATOM 889 C C . SER A 1 120 ? -10.904 -1.470 -0.338 1.00 96.12 120 SER A C 1
ATOM 891 O O . SER A 1 120 ? -11.901 -0.987 0.200 1.00 96.12 120 SER A O 1
ATOM 893 N N . ALA A 1 121 ? -10.557 -2.751 -0.185 1.00 95.50 121 ALA A N 1
ATOM 894 C CA . ALA A 1 121 ? -11.293 -3.691 0.652 1.00 95.50 121 ALA A CA 1
ATOM 895 C C . ALA A 1 121 ? -11.283 -3.264 2.128 1.00 95.50 121 ALA A C 1
ATOM 897 O O . ALA A 1 121 ? -12.341 -3.254 2.761 1.00 95.50 121 ALA A O 1
ATOM 898 N N . GLU A 1 122 ? -10.136 -2.826 2.664 1.00 95.25 122 GLU A N 1
ATOM 899 C CA . GLU A 1 122 ? -10.086 -2.336 4.046 1.00 95.25 122 GLU A CA 1
ATOM 900 C C . GLU A 1 122 ? -10.938 -1.072 4.223 1.00 95.25 122 GLU A C 1
ATOM 902 O O . GLU A 1 122 ? -11.699 -0.974 5.182 1.00 95.25 122 GLU A O 1
ATOM 907 N N . ARG A 1 123 ? -10.904 -0.128 3.270 1.00 94.69 123 ARG A N 1
ATOM 908 C CA . ARG A 1 123 ? -11.783 1.059 3.295 1.00 94.69 123 ARG A CA 1
ATOM 909 C C . ARG A 1 123 ? -13.260 0.674 3.303 1.00 94.69 123 ARG A C 1
ATOM 911 O O . ARG A 1 123 ? -14.024 1.235 4.084 1.00 94.69 123 ARG A O 1
ATOM 918 N N . SER A 1 124 ? -13.655 -0.287 2.468 1.00 95.56 124 SER A N 1
ATOM 919 C CA . SER A 1 124 ? -15.034 -0.780 2.419 1.00 95.56 124 SER A CA 1
ATOM 920 C C . SER A 1 124 ? -15.457 -1.404 3.748 1.00 95.56 124 SER A C 1
ATOM 922 O O . SER A 1 124 ? -16.553 -1.137 4.234 1.00 95.56 124 SER A O 1
ATOM 924 N N . LYS A 1 125 ? -14.585 -2.211 4.358 1.00 94.31 125 LYS A N 1
ATOM 925 C CA . LYS A 1 125 ? -14.819 -2.831 5.666 1.00 94.31 125 LYS A CA 1
ATOM 926 C C . LYS A 1 125 ? -14.961 -1.786 6.772 1.00 94.31 125 LYS A C 1
ATOM 928 O O . LYS A 1 125 ? -15.861 -1.902 7.598 1.00 94.31 125 LYS A O 1
ATOM 933 N N . LEU A 1 126 ? -14.103 -0.767 6.797 1.00 92.69 126 LEU A N 1
ATOM 934 C CA . LEU A 1 126 ? -14.197 0.312 7.783 1.00 92.69 126 LEU A CA 1
ATOM 935 C C . LEU A 1 126 ? -15.481 1.130 7.597 1.00 92.69 126 LEU A C 1
ATOM 937 O O . LEU A 1 126 ? -16.163 1.402 8.578 1.00 92.69 126 LEU A O 1
ATOM 941 N N . GLY A 1 127 ? -15.855 1.442 6.353 1.00 94.25 127 GLY A N 1
ATOM 942 C CA . GLY A 1 127 ? -17.109 2.136 6.050 1.00 94.25 127 GLY A CA 1
ATOM 943 C C . GLY A 1 127 ? -18.350 1.337 6.460 1.00 94.25 127 GLY A C 1
ATOM 944 O O . GLY A 1 127 ? -19.292 1.903 7.002 1.00 94.25 127 GLY A O 1
ATOM 945 N N . ALA A 1 128 ? -18.336 0.012 6.285 1.00 93.56 128 ALA A N 1
ATOM 946 C CA . ALA A 1 128 ? -19.424 -0.854 6.740 1.00 93.56 128 ALA A CA 1
ATOM 947 C C . ALA A 1 128 ? -19.595 -0.867 8.270 1.00 93.56 128 ALA A C 1
ATOM 949 O O . ALA A 1 128 ? -20.707 -1.053 8.738 1.00 93.56 128 ALA A O 1
ATOM 950 N N . ASN A 1 129 ? -18.520 -0.661 9.041 1.00 88.88 129 ASN A N 1
ATOM 951 C CA . ASN A 1 129 ? -18.590 -0.547 10.504 1.00 88.88 129 ASN A CA 1
ATOM 952 C C . ASN A 1 129 ? -18.936 0.875 10.986 1.00 88.88 129 ASN A C 1
ATOM 954 O O . ASN A 1 129 ? -19.142 1.074 12.180 1.00 88.88 129 ASN A O 1
ATOM 958 N N . GLN A 1 130 ? -18.943 1.863 10.086 1.00 88.56 130 GLN A N 1
ATOM 959 C CA . GLN A 1 130 ? -19.297 3.249 10.394 1.00 88.56 130 GLN A CA 1
ATOM 960 C C . GLN A 1 130 ? -20.803 3.525 10.237 1.00 88.56 130 GLN A C 1
ATOM 962 O O . GLN A 1 130 ? -21.324 4.381 10.950 1.00 88.56 130 GLN A O 1
ATOM 967 N N . ASN A 1 131 ? -21.464 2.856 9.287 1.00 82.81 131 ASN A N 1
ATOM 968 C CA . ASN A 1 131 ? -22.894 3.018 8.991 1.00 82.81 131 ASN A CA 1
ATOM 969 C C . ASN A 1 131 ? -23.779 2.245 9.972 1.00 82.81 131 ASN A C 1
ATOM 971 O O . ASN A 1 131 ? -24.875 2.766 10.275 1.00 82.81 131 ASN A O 1
#

Radius of gyration: 17.73 Å; chains: 1; bounding box: 44×18×55 Å

pLDDT: mean 92.99, std 3.57, range [79.62, 97.44]

Sequence (131 aa):
LNETHSNLQRMRELAVQGANDTNVANDRTAITNEYTELASEVNRISQQTEFNTQKLLDGSQNVTGLTFQIGANTGQSLTLKIGAMDPTTLGVDTTAVKLDTNANATAGIALLDTAITKVSAERSKLGANQN